Protein AF-A0A9W8ZRG4-F1 (afdb_monomer_lite)

Secondary structure (DSSP, 8-state):
--GGGGS-HHHHHHHHHHTS-SS-SS----TTSTTGGGGTS-HHHHHHHHT-GGGGSEE-----S---HHHHHHHHHHHHHHHHHHTTS--EE-

Foldseek 3Di:
DDPVVVDDLVVLLVVLLVQADPPDPADEPDCVHPPNVLLVPDPSSVVSSLQNLSRLQGYEDDDDPDDDPVRVVVSVVSVVSSVVSNPPHHHHYD

Radius of gyration: 14.31 Å; chains: 1; bounding box: 40×24×38 Å

Sequence (94 aa):
MSPVRRLPSETLSEIFKWCLPNDLPYAVRNPSQAP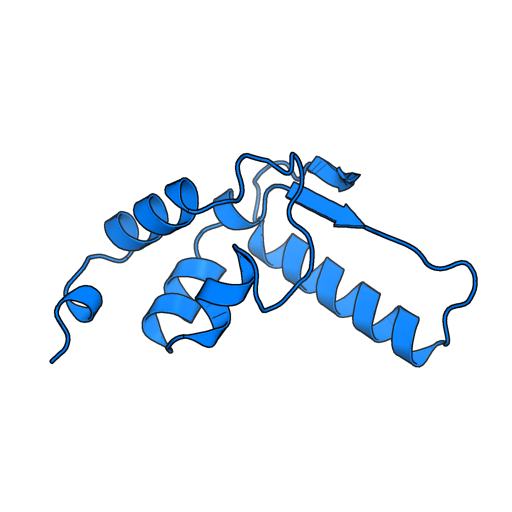LIFTTICRAWRRTAINTPGLWNSLHVYLPPHLSGATCSRRINGFTTWLKRSGSLPLSIS

Structure (mmCIF, N/CA/C/O backbone):
data_AF-A0A9W8ZRG4-F1
#
_entry.id   AF-A0A9W8ZRG4-F1
#
loop_
_atom_site.group_PDB
_atom_site.id
_atom_site.type_symbol
_atom_site.label_atom_id
_atom_site.label_alt_id
_atom_site.label_comp_id
_atom_site.label_asym_id
_atom_site.label_entity_id
_atom_site.label_seq_id
_atom_site.pdbx_PDB_ins_code
_atom_site.Cartn_x
_atom_site.Cartn_y
_atom_site.Cartn_z
_atom_site.occupancy
_atom_site.B_iso_or_equiv
_atom_site.auth_seq_id
_atom_site.auth_comp_id
_atom_site.auth_asym_id
_atom_site.auth_atom_id
_atom_site.pdbx_PDB_model_num
ATOM 1 N N . MET A 1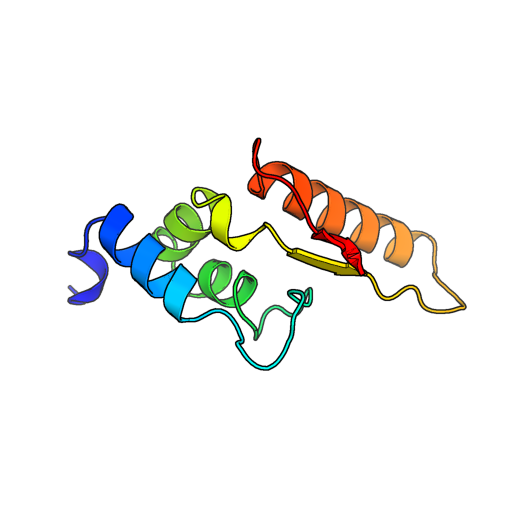 1 ? -25.429 -8.484 8.948 1.00 64.19 1 MET A N 1
ATOM 2 C CA . MET A 1 1 ? -24.285 -7.551 8.775 1.00 64.19 1 MET A CA 1
ATOM 3 C C . MET A 1 1 ? -23.033 -8.186 9.364 1.00 64.19 1 MET A C 1
ATOM 5 O O . MET A 1 1 ? -23.115 -8.665 10.484 1.00 64.19 1 MET A O 1
ATOM 9 N N . SER A 1 2 ? -21.908 -8.207 8.641 1.00 77.75 2 SER A N 1
ATOM 10 C CA . SER A 1 2 ? -20.643 -8.764 9.161 1.00 77.75 2 SER A CA 1
ATOM 11 C C . SER A 1 2 ? -20.068 -7.890 10.298 1.00 77.75 2 SER A C 1
ATOM 13 O O . SER A 1 2 ? -20.093 -6.663 10.148 1.00 77.75 2 SER A O 1
ATOM 15 N N . PRO A 1 3 ? -19.532 -8.477 11.392 1.00 81.19 3 PRO A N 1
ATOM 16 C CA . PRO A 1 3 ? -18.964 -7.744 12.532 1.00 81.19 3 PRO A CA 1
ATOM 17 C C . PRO A 1 3 ? -17.897 -6.716 12.148 1.00 81.19 3 PRO A C 1
ATOM 19 O O . PRO A 1 3 ? -17.875 -5.618 12.695 1.00 81.19 3 PRO A O 1
ATOM 22 N N . VAL A 1 4 ? -17.077 -7.018 11.136 1.00 82.38 4 VAL A N 1
ATOM 23 C CA . VAL A 1 4 ? -15.980 -6.140 10.698 1.00 82.38 4 VAL A CA 1
ATOM 24 C C . VAL A 1 4 ? -16.454 -4.775 10.192 1.00 82.38 4 VAL A C 1
ATOM 26 O O . VAL A 1 4 ? -15.705 -3.807 10.215 1.00 82.38 4 VAL A O 1
ATOM 29 N N . ARG A 1 5 ? -17.713 -4.669 9.745 1.00 80.75 5 ARG A N 1
ATOM 30 C CA . ARG A 1 5 ? -18.291 -3.399 9.278 1.00 80.75 5 ARG A CA 1
ATOM 31 C C . ARG A 1 5 ? -18.722 -2.474 10.419 1.00 80.75 5 ARG A C 1
ATOM 33 O O . ARG A 1 5 ? -19.130 -1.356 10.135 1.00 80.75 5 ARG A O 1
ATOM 40 N N . ARG A 1 6 ? -18.680 -2.944 11.670 1.00 87.12 6 ARG A N 1
ATOM 41 C CA . ARG A 1 6 ? -18.996 -2.152 12.869 1.00 87.12 6 ARG A CA 1
ATOM 42 C C . ARG A 1 6 ? -17.754 -1.532 13.510 1.00 87.12 6 ARG A C 1
ATOM 44 O O . ARG A 1 6 ? -17.902 -0.718 14.413 1.00 87.12 6 ARG A O 1
ATOM 51 N N . LEU A 1 7 ? -16.557 -1.929 13.075 1.00 90.81 7 LEU A N 1
ATOM 52 C CA . LEU A 1 7 ? -15.315 -1.358 13.582 1.00 90.81 7 LEU A CA 1
ATOM 53 C C . LEU A 1 7 ? -15.174 0.099 13.113 1.00 90.81 7 LEU A C 1
ATOM 55 O O . LEU A 1 7 ? -15.405 0.365 11.927 1.00 90.81 7 LEU A O 1
ATOM 59 N N . PRO A 1 8 ? -14.760 1.022 13.999 1.00 94.25 8 PRO A N 1
ATOM 60 C CA . PRO A 1 8 ? -14.314 2.350 13.597 1.00 94.25 8 PRO A CA 1
ATOM 61 C C . PRO A 1 8 ? -13.171 2.274 12.577 1.00 94.25 8 PRO A C 1
ATOM 63 O O . PRO A 1 8 ? -12.391 1.313 12.563 1.00 94.25 8 PRO A O 1
ATOM 66 N N . SER A 1 9 ? -13.052 3.294 11.725 1.00 94.69 9 SER A N 1
ATOM 67 C CA . SER A 1 9 ? -11.986 3.373 10.718 1.00 94.69 9 SER A CA 1
ATOM 68 C C . SER A 1 9 ? -10.594 3.346 11.339 1.00 94.69 9 SER A C 1
ATOM 70 O O . SER A 1 9 ? -9.687 2.765 10.753 1.00 94.69 9 SER A O 1
ATOM 72 N N . GLU A 1 10 ? -10.451 3.938 12.518 1.00 95.69 10 GLU A N 1
ATOM 73 C CA . GLU A 1 10 ? -9.214 4.071 13.282 1.00 95.69 10 GLU A CA 1
ATOM 74 C C . GLU A 1 10 ? -8.773 2.707 13.818 1.00 95.69 10 GLU A C 1
ATOM 76 O O . GLU A 1 10 ? -7.631 2.300 13.649 1.00 95.69 10 GLU A O 1
ATOM 81 N N . THR A 1 11 ? -9.696 1.931 14.391 1.00 96.75 11 THR A N 1
ATOM 82 C CA . THR A 1 11 ? -9.385 0.571 14.849 1.00 96.75 11 THR A CA 1
ATOM 83 C C . THR A 1 11 ? -9.000 -0.326 13.676 1.00 96.75 11 THR A C 1
ATOM 85 O O . THR A 1 11 ? -8.042 -1.092 13.760 1.00 96.75 11 THR A O 1
ATOM 88 N N . LEU A 1 12 ? -9.724 -0.224 12.559 1.00 96.62 12 LEU A N 1
ATOM 89 C CA . LEU A 1 12 ? -9.414 -1.004 11.366 1.00 96.62 12 LEU A CA 1
ATOM 90 C C . LEU A 1 12 ? -8.061 -0.606 10.747 1.00 96.62 12 LEU A C 1
ATOM 92 O O . LEU A 1 12 ? -7.344 -1.476 10.257 1.00 96.62 12 LEU A O 1
ATOM 96 N N . SER A 1 13 ? -7.691 0.678 10.782 1.00 97.56 13 SER A N 1
ATOM 97 C CA . SER A 1 13 ? -6.397 1.143 10.277 1.00 97.56 13 SER A CA 1
ATOM 98 C C . SER A 1 13 ? -5.226 0.697 11.157 1.00 97.56 13 SER A C 1
ATOM 100 O O . SER A 1 13 ? -4.188 0.320 10.612 1.00 97.56 13 SER A O 1
ATOM 102 N N . GLU A 1 14 ? -5.389 0.658 12.486 1.00 97.81 14 GLU A N 1
ATOM 103 C CA . GLU A 1 14 ? -4.399 0.045 13.383 1.00 97.81 14 GLU A CA 1
ATOM 104 C C . GLU A 1 14 ? -4.213 -1.441 13.069 1.00 97.81 14 GLU A C 1
ATOM 106 O O . GLU A 1 14 ? -3.081 -1.890 12.905 1.00 97.81 14 GLU A O 1
ATOM 111 N N . ILE A 1 15 ? -5.304 -2.196 12.890 1.00 97.00 15 ILE A N 1
ATOM 112 C CA . ILE A 1 15 ? -5.224 -3.612 12.497 1.00 97.00 15 ILE A CA 1
ATOM 113 C C . ILE A 1 15 ? -4.431 -3.766 11.191 1.00 97.00 15 ILE A C 1
ATOM 115 O O . ILE A 1 15 ? -3.533 -4.598 11.115 1.00 97.00 15 ILE A O 1
ATOM 119 N N . PHE A 1 16 ? -4.704 -2.943 10.173 1.00 97.44 16 PHE A N 1
ATOM 120 C CA . PHE A 1 16 ? -3.964 -3.000 8.907 1.00 97.44 16 PHE A CA 1
ATOM 121 C C . PHE A 1 16 ? -2.465 -2.748 9.077 1.00 97.44 16 PHE A C 1
ATOM 123 O O . PHE A 1 16 ? -1.675 -3.402 8.398 1.00 97.44 16 PHE A O 1
ATOM 130 N N . LYS A 1 17 ? -2.073 -1.835 9.975 1.00 96.31 17 LYS A N 1
ATOM 131 C CA . LYS A 1 17 ? -0.661 -1.558 10.272 1.00 96.31 17 LYS A CA 1
ATOM 132 C C . LYS A 1 17 ? 0.029 -2.761 10.915 1.00 96.31 17 LYS A C 1
ATOM 134 O O . LYS A 1 17 ? 1.142 -3.091 10.522 1.00 96.31 17 LYS A O 1
ATOM 139 N N . TRP A 1 18 ? -0.651 -3.461 11.822 1.00 95.88 18 TRP A N 1
ATOM 140 C CA . TRP A 1 18 ? -0.148 -4.703 12.424 1.00 95.88 18 TRP A CA 1
ATOM 141 C C . TRP A 1 18 ? -0.084 -5.887 11.454 1.00 95.88 18 TRP A C 1
ATOM 143 O O . TRP A 1 18 ? 0.631 -6.852 11.704 1.00 95.88 18 TRP A O 1
ATOM 153 N N . CYS A 1 19 ? -0.820 -5.824 10.346 1.00 95.31 19 CYS A N 1
ATOM 154 C CA . CYS A 1 19 ? -0.824 -6.847 9.303 1.00 95.31 19 CYS A CA 1
ATOM 155 C C . CYS A 1 19 ? 0.142 -6.550 8.141 1.00 95.31 19 CYS A C 1
ATOM 157 O O . CYS A 1 19 ? 0.057 -7.213 7.103 1.00 95.31 19 CYS A O 1
ATOM 159 N N . LEU A 1 20 ? 1.026 -5.553 8.265 1.00 94.19 20 LEU A N 1
ATOM 160 C CA . LEU A 1 20 ? 2.103 -5.355 7.294 1.00 94.19 20 LEU A CA 1
ATOM 161 C C . LEU A 1 20 ? 3.108 -6.526 7.364 1.00 94.19 20 LEU A C 1
ATOM 163 O O . LEU A 1 20 ? 3.293 -7.101 8.438 1.00 94.19 20 LEU A O 1
ATOM 167 N N . PRO A 1 21 ? 3.747 -6.913 6.243 1.00 88.81 21 PRO A N 1
ATOM 168 C CA . PRO A 1 21 ? 4.760 -7.968 6.252 1.00 88.81 21 PRO A CA 1
ATOM 169 C C . PRO A 1 21 ? 5.939 -7.573 7.150 1.00 88.81 21 PRO A C 1
ATOM 171 O O . PRO A 1 21 ? 6.516 -6.505 6.966 1.00 88.81 21 PRO A O 1
ATOM 174 N N . ASN A 1 22 ? 6.294 -8.427 8.112 1.00 85.56 22 ASN A N 1
ATOM 175 C CA . ASN A 1 22 ? 7.427 -8.192 9.021 1.00 85.56 22 ASN A CA 1
ATOM 176 C C . ASN A 1 22 ? 8.752 -8.738 8.464 1.00 85.56 22 ASN A C 1
ATOM 178 O O . ASN A 1 22 ? 9.826 -8.367 8.925 1.00 85.56 22 ASN A O 1
ATOM 182 N N . ASP A 1 23 ? 8.673 -9.641 7.490 1.00 87.69 23 ASP A N 1
ATOM 183 C CA . ASP A 1 23 ? 9.793 -10.296 6.813 1.00 87.69 23 ASP A CA 1
ATOM 184 C C . ASP A 1 23 ? 10.388 -9.448 5.678 1.00 87.69 23 ASP A C 1
ATOM 186 O O . ASP A 1 23 ? 11.511 -9.697 5.241 1.00 87.69 23 ASP A O 1
ATOM 190 N N . LEU A 1 24 ? 9.656 -8.430 5.215 1.00 83.12 24 LEU A N 1
ATOM 191 C CA . LEU A 1 24 ? 10.072 -7.543 4.134 1.00 83.12 24 LEU A CA 1
ATOM 192 C C . LEU A 1 24 ? 10.189 -6.099 4.643 1.00 83.12 24 LEU A C 1
ATOM 194 O O . LEU A 1 24 ? 9.179 -5.513 5.029 1.00 83.12 24 LEU A O 1
ATOM 198 N N . PRO A 1 25 ? 11.379 -5.469 4.580 1.00 86.69 25 PRO A N 1
ATOM 199 C CA . PRO A 1 25 ? 11.559 -4.097 5.064 1.00 86.69 25 PRO A CA 1
ATOM 200 C C . PRO A 1 25 ? 10.820 -3.046 4.218 1.00 86.69 25 PRO A C 1
ATOM 202 O O . PRO A 1 25 ? 10.612 -1.920 4.666 1.00 86.69 25 PRO A O 1
ATOM 205 N N . TYR A 1 26 ? 10.408 -3.402 2.997 1.00 93.75 26 TYR A N 1
ATOM 206 C CA . TYR A 1 26 ? 9.700 -2.520 2.074 1.00 93.75 26 TYR A CA 1
ATOM 207 C C . TYR A 1 26 ? 8.499 -3.233 1.466 1.00 93.75 26 TYR A C 1
ATOM 209 O O . TYR A 1 26 ? 8.593 -4.387 1.042 1.00 93.75 26 TYR A O 1
ATOM 217 N N . ALA A 1 27 ? 7.375 -2.526 1.353 1.00 93.62 27 ALA A N 1
ATOM 218 C CA . ALA A 1 27 ? 6.196 -3.077 0.707 1.00 93.62 27 ALA A CA 1
ATOM 219 C C . ALA A 1 27 ? 6.440 -3.314 -0.790 1.00 93.62 27 ALA A C 1
ATOM 221 O O . ALA A 1 27 ? 6.996 -2.474 -1.502 1.00 93.62 27 ALA A O 1
ATOM 222 N N . VAL A 1 28 ? 5.963 -4.448 -1.297 1.00 92.75 28 VAL A N 1
ATOM 223 C CA . VAL A 1 28 ? 6.006 -4.769 -2.725 1.00 92.75 28 VAL A CA 1
ATOM 224 C C . VAL A 1 28 ? 4.662 -4.420 -3.355 1.00 92.75 28 VAL A C 1
ATOM 226 O O . VAL A 1 28 ? 3.596 -4.620 -2.773 1.00 92.75 28 VAL A O 1
ATOM 229 N N . ARG A 1 29 ? 4.685 -3.923 -4.594 1.00 91.94 29 ARG A N 1
ATOM 230 C CA . ARG A 1 29 ? 3.474 -3.643 -5.380 1.00 91.94 29 ARG A CA 1
ATOM 231 C C . ARG A 1 29 ? 2.831 -4.940 -5.904 1.00 91.94 29 ARG A C 1
ATOM 233 O O . ARG A 1 29 ? 2.779 -5.172 -7.111 1.00 91.94 29 ARG A O 1
ATOM 240 N N . ASN A 1 30 ? 2.343 -5.771 -4.987 1.00 92.25 30 ASN A N 1
ATOM 241 C CA . ASN A 1 30 ? 1.638 -7.024 -5.231 1.00 92.25 30 ASN A CA 1
ATOM 242 C C . ASN A 1 30 ? 0.200 -6.936 -4.667 1.00 92.25 30 ASN A C 1
ATOM 244 O O . ASN A 1 30 ? 0.043 -6.738 -3.464 1.00 92.25 30 ASN A O 1
ATOM 248 N N . PRO A 1 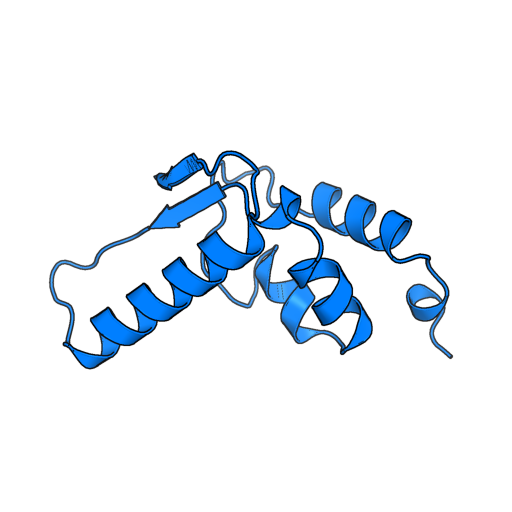31 ? -0.860 -7.087 -5.489 1.00 93.88 31 PRO A N 1
ATOM 249 C CA . PRO A 1 31 ? -2.252 -7.024 -5.025 1.00 93.88 31 PRO A CA 1
ATOM 250 C C . PRO A 1 31 ? -2.628 -8.050 -3.948 1.00 93.88 31 PRO A C 1
ATOM 252 O O . PRO A 1 31 ? -3.596 -7.831 -3.223 1.00 93.88 31 PRO A O 1
ATOM 255 N N . SER A 1 32 ? -1.878 -9.148 -3.845 1.00 94.69 32 SER A N 1
ATOM 256 C CA . SER A 1 32 ? -2.095 -10.213 -2.861 1.00 94.69 32 SER A CA 1
ATOM 257 C C . SER A 1 32 ? -1.346 -9.986 -1.544 1.00 94.69 32 SER A C 1
ATOM 259 O O . SER A 1 32 ? -1.413 -10.831 -0.659 1.00 94.69 32 SER A O 1
ATOM 261 N N . GLN A 1 33 ? -0.627 -8.869 -1.399 1.00 94.81 33 GLN A N 1
ATOM 262 C CA . GLN A 1 33 ? 0.123 -8.528 -0.191 1.00 94.81 33 GLN A CA 1
ATOM 263 C C . GLN A 1 33 ? -0.348 -7.194 0.394 1.00 94.81 33 GLN A C 1
ATOM 265 O O . GLN A 1 33 ? -0.881 -6.325 -0.305 1.00 94.81 33 GLN A O 1
ATOM 270 N N . ALA A 1 34 ? -0.169 -7.032 1.704 1.00 95.25 34 ALA A N 1
ATOM 271 C CA . ALA A 1 34 ? -0.380 -5.755 2.369 1.00 95.25 34 ALA A CA 1
ATOM 272 C C . ALA A 1 34 ? 0.656 -4.717 1.880 1.00 95.25 34 ALA A C 1
ATOM 274 O O . ALA A 1 34 ? 1.798 -5.079 1.598 1.00 95.25 34 ALA A O 1
ATOM 275 N N . PRO A 1 35 ? 0.260 -3.439 1.726 1.00 96.75 35 PRO A N 1
ATOM 276 C CA . PRO A 1 35 ? -1.053 -2.864 2.044 1.00 96.75 35 PRO A CA 1
ATOM 277 C C . PRO A 1 35 ? -2.118 -3.028 0.936 1.00 96.75 35 PRO A C 1
ATOM 279 O O . PRO A 1 35 ? -3.294 -2.731 1.158 1.00 96.75 35 PRO A O 1
ATOM 282 N N . LEU A 1 36 ? -1.749 -3.473 -0.272 1.00 97.19 36 LEU A N 1
ATOM 283 C CA . LEU A 1 36 ? -2.636 -3.452 -1.446 1.00 97.19 36 LEU A CA 1
ATOM 284 C C . LEU A 1 36 ? -3.845 -4.382 -1.321 1.00 97.19 36 LEU A C 1
ATOM 286 O O . LEU A 1 36 ? -4.930 -4.002 -1.771 1.00 97.19 36 LEU A O 1
ATOM 290 N N . ILE A 1 37 ? -3.701 -5.540 -0.677 1.00 97.62 37 ILE A N 1
ATOM 291 C CA . ILE A 1 37 ? -4.809 -6.483 -0.464 1.00 97.62 37 ILE A CA 1
ATOM 292 C C . ILE A 1 37 ? -5.979 -5.845 0.301 1.00 97.62 37 ILE A C 1
ATOM 294 O O . ILE A 1 37 ? -7.146 -6.091 -0.006 1.00 97.62 37 ILE A O 1
ATOM 298 N N . PHE A 1 38 ? -5.711 -4.910 1.218 1.00 97.38 38 PHE A N 1
ATOM 299 C CA . PHE A 1 38 ? -6.771 -4.198 1.939 1.00 97.38 38 PHE A CA 1
ATOM 300 C C . PHE A 1 38 ? -7.630 -3.326 1.011 1.00 97.38 38 PHE A C 1
ATOM 302 O O . PHE A 1 38 ? -8.788 -3.031 1.311 1.00 97.38 38 PHE A O 1
ATOM 309 N N . THR A 1 39 ? -7.110 -2.961 -0.165 1.00 97.38 39 THR A N 1
ATOM 310 C CA . THR A 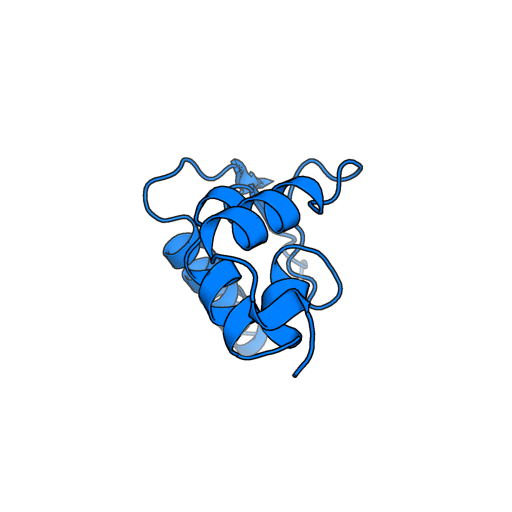1 39 ? -7.840 -2.175 -1.167 1.00 97.38 39 THR A CA 1
ATOM 311 C C . THR A 1 39 ? -8.772 -3.004 -2.055 1.00 97.38 39 THR A C 1
ATOM 313 O O . THR A 1 39 ? -9.583 -2.427 -2.789 1.00 97.38 39 THR A O 1
ATOM 316 N N . THR A 1 40 ? -8.714 -4.337 -2.000 1.00 96.50 40 THR A N 1
ATOM 317 C CA . THR A 1 40 ? -9.474 -5.219 -2.903 1.00 96.50 40 THR A CA 1
ATOM 318 C C . THR A 1 40 ? -10.663 -5.912 -2.232 1.00 96.50 40 THR A C 1
ATOM 320 O O . THR A 1 40 ? -11.600 -6.282 -2.930 1.00 96.50 40 THR A O 1
ATOM 323 N N . ILE A 1 41 ? -10.693 -5.997 -0.897 1.00 93.88 41 ILE A N 1
ATOM 324 C CA . ILE A 1 41 ? -11.680 -6.793 -0.142 1.00 93.88 41 ILE A CA 1
ATOM 325 C C . ILE A 1 41 ? -13.098 -6.200 -0.178 1.00 93.88 41 ILE A C 1
ATOM 327 O O . ILE A 1 41 ? -14.048 -6.853 -0.603 1.00 93.88 41 ILE A O 1
ATOM 331 N N . CYS A 1 42 ? -13.287 -4.959 0.283 1.00 93.31 42 CYS A N 1
ATOM 332 C CA . CYS A 1 42 ? -14.587 -4.283 0.221 1.00 93.31 42 CYS A CA 1
ATOM 333 C C . CYS A 1 42 ? -14.440 -2.755 0.189 1.00 93.31 42 CYS A C 1
ATOM 335 O O . CYS A 1 42 ? -13.360 -2.219 0.435 1.00 93.31 42 CYS A O 1
ATOM 337 N N . ARG A 1 43 ? -15.536 -2.029 -0.088 1.00 93.69 43 ARG A N 1
ATOM 338 C CA . ARG A 1 43 ? -15.524 -0.553 -0.180 1.00 93.69 43 ARG A CA 1
ATOM 339 C C . ARG A 1 43 ? -15.034 0.126 1.107 1.00 93.69 43 ARG A C 1
ATOM 341 O O . ARG A 1 43 ? -14.281 1.089 1.020 1.00 93.69 43 ARG A O 1
ATOM 348 N N . ALA A 1 44 ? -15.439 -0.380 2.275 1.00 94.06 44 ALA A N 1
ATOM 349 C CA . ALA A 1 44 ? -15.037 0.179 3.566 1.00 94.06 44 ALA A CA 1
ATOM 350 C C . ALA A 1 44 ? -13.530 0.004 3.808 1.00 94.06 44 ALA A C 1
ATOM 352 O O . ALA A 1 44 ? -12.835 0.984 4.048 1.00 94.06 44 ALA A O 1
ATOM 353 N N . TRP A 1 45 ? -13.014 -1.215 3.625 1.00 96.38 45 TRP A N 1
ATOM 354 C CA . TRP A 1 45 ? -11.586 -1.517 3.765 1.00 96.38 45 TRP A CA 1
ATOM 355 C C . TRP A 1 45 ? -10.733 -0.710 2.789 1.00 96.38 45 TRP A C 1
ATOM 357 O O . TRP A 1 45 ? -9.736 -0.118 3.187 1.00 96.38 45 TRP A O 1
ATOM 367 N N . ARG A 1 46 ? -11.179 -0.596 1.531 1.00 97.31 46 ARG A N 1
ATOM 368 C CA . ARG A 1 46 ? -10.517 0.241 0.530 1.00 97.31 46 ARG A CA 1
ATOM 369 C C . ARG A 1 46 ? -10.410 1.692 0.982 1.00 97.31 46 ARG A C 1
ATOM 371 O O . ARG A 1 46 ? -9.336 2.269 0.860 1.00 97.31 46 ARG A O 1
ATOM 378 N N . ARG A 1 47 ? -11.500 2.277 1.487 1.00 97.00 47 ARG A N 1
ATOM 379 C CA . ARG A 1 47 ? -11.504 3.663 1.971 1.00 97.00 47 ARG A CA 1
ATOM 380 C C . ARG A 1 47 ? -10.548 3.835 3.151 1.00 97.00 47 ARG A C 1
ATOM 382 O O . ARG A 1 47 ? -9.738 4.753 3.120 1.00 97.00 47 ARG A O 1
ATOM 389 N N . THR A 1 48 ? -10.601 2.940 4.136 1.00 97.62 48 THR A N 1
ATOM 390 C CA . THR A 1 48 ? -9.706 2.978 5.301 1.00 97.62 48 THR A CA 1
ATOM 391 C C . THR A 1 48 ? -8.242 2.846 4.889 1.00 97.62 48 THR A C 1
ATOM 393 O O . THR A 1 48 ? -7.430 3.682 5.268 1.00 97.62 48 THR A O 1
ATOM 396 N N . ALA A 1 49 ? -7.901 1.860 4.055 1.00 97.94 49 ALA A N 1
ATOM 397 C CA . ALA A 1 49 ? -6.528 1.629 3.620 1.00 97.94 49 ALA A CA 1
ATOM 398 C C . ALA A 1 49 ? -5.963 2.815 2.822 1.00 97.94 49 ALA A C 1
ATOM 400 O O . ALA A 1 49 ? -4.846 3.250 3.082 1.00 97.94 49 ALA A O 1
ATOM 401 N N . ILE A 1 50 ? -6.734 3.376 1.880 1.00 98.00 50 ILE A N 1
ATOM 402 C CA . ILE A 1 50 ? -6.314 4.551 1.095 1.00 98.00 50 ILE A CA 1
ATOM 403 C C . ILE A 1 50 ? -6.092 5.774 1.993 1.00 98.00 50 ILE A C 1
ATOM 405 O O . ILE A 1 50 ? -5.138 6.511 1.770 1.00 98.00 50 ILE A O 1
ATOM 409 N N . ASN A 1 51 ? -6.933 5.965 3.012 1.00 97.44 51 ASN A N 1
ATOM 410 C CA . ASN A 1 51 ? -6.868 7.108 3.926 1.00 97.44 51 ASN A CA 1
ATOM 411 C C . ASN A 1 51 ? -5.952 6.883 5.141 1.00 97.44 51 ASN A C 1
ATOM 413 O O . ASN A 1 51 ? -6.016 7.659 6.089 1.00 97.44 51 ASN A O 1
ATOM 417 N N . THR A 1 52 ? -5.119 5.837 5.142 1.00 98.06 52 THR A N 1
ATOM 418 C CA . THR A 1 52 ? -4.154 5.571 6.219 1.00 98.06 52 THR A CA 1
ATOM 419 C C . THR A 1 52 ? -2.731 5.725 5.679 1.00 98.06 52 THR A C 1
ATOM 421 O O . THR A 1 52 ? -2.156 4.739 5.215 1.00 98.06 52 THR A O 1
ATOM 424 N N . PRO A 1 53 ? -2.131 6.930 5.744 1.00 97.75 53 PRO A N 1
ATOM 425 C CA . PRO A 1 53 ? -0.817 7.195 5.160 1.00 97.75 53 PRO A CA 1
ATOM 426 C C . PRO A 1 53 ? 0.299 6.267 5.636 1.00 97.75 53 PRO A C 1
ATOM 428 O O . PRO A 1 53 ? 1.155 5.878 4.847 1.00 97.75 53 PRO A O 1
ATOM 431 N N . GLY A 1 54 ? 0.247 5.839 6.902 1.00 96.81 54 GLY A N 1
ATOM 432 C CA . GLY A 1 54 ? 1.236 4.930 7.489 1.00 96.81 54 GLY A CA 1
ATOM 433 C C . GLY A 1 54 ? 1.320 3.554 6.817 1.00 96.81 54 GLY A C 1
ATOM 434 O O . GLY A 1 54 ? 2.337 2.892 6.954 1.00 96.81 54 GLY A O 1
ATOM 435 N N . LEU A 1 55 ? 0.302 3.134 6.055 1.00 97.50 55 LEU A N 1
ATOM 436 C CA . LEU A 1 55 ? 0.358 1.893 5.271 1.00 97.50 55 LEU A CA 1
ATOM 437 C C . LEU A 1 55 ? 1.206 2.022 4.001 1.00 97.50 55 LEU A C 1
ATOM 439 O O . LEU A 1 55 ? 1.557 1.013 3.400 1.00 97.50 55 LEU A O 1
ATOM 443 N N . TRP A 1 56 ? 1.503 3.247 3.572 1.00 97.56 56 TRP A N 1
ATOM 444 C CA . TRP A 1 56 ? 2.148 3.553 2.296 1.00 97.56 56 TRP A CA 1
ATOM 445 C C . TRP A 1 56 ? 3.535 4.178 2.494 1.00 97.56 56 TRP A C 1
ATOM 447 O O . TRP A 1 56 ? 4.038 4.812 1.576 1.00 97.56 56 TRP A O 1
ATOM 457 N N . ASN A 1 57 ? 4.153 4.028 3.672 1.00 95.62 57 ASN A N 1
ATOM 458 C CA . ASN A 1 57 ? 5.421 4.678 4.034 1.00 95.62 57 ASN A CA 1
ATOM 459 C C . ASN A 1 57 ? 6.687 3.937 3.560 1.00 95.62 57 ASN A C 1
ATOM 461 O O . ASN A 1 57 ? 7.792 4.440 3.748 1.00 95.62 57 ASN A O 1
ATOM 465 N N . SER A 1 58 ? 6.552 2.775 2.920 1.00 95.69 58 SER A N 1
ATOM 466 C CA . SER A 1 58 ? 7.664 2.060 2.294 1.00 95.69 58 SER A CA 1
ATOM 467 C C . SER A 1 58 ? 7.258 1.508 0.931 1.00 95.69 58 SER A C 1
ATOM 469 O O . SER A 1 58 ? 6.089 1.183 0.713 1.00 95.69 58 SER A O 1
ATOM 471 N N . LEU A 1 59 ? 8.199 1.429 -0.011 1.00 95.75 59 LEU A N 1
ATOM 472 C CA . LEU A 1 59 ? 7.963 0.826 -1.321 1.00 95.75 59 LEU A CA 1
ATOM 473 C C . LEU A 1 59 ? 9.261 0.290 -1.929 1.00 95.75 59 LEU A C 1
ATOM 475 O O . LEU A 1 59 ? 10.229 1.027 -2.078 1.00 95.75 59 LEU A O 1
ATOM 479 N N . HIS A 1 60 ? 9.247 -0.970 -2.352 1.00 94.38 60 HIS A N 1
ATOM 480 C CA . HIS A 1 60 ? 10.307 -1.552 -3.168 1.00 94.38 60 HIS A CA 1
ATOM 481 C C . HIS A 1 60 ? 10.019 -1.349 -4.663 1.00 94.38 60 HIS A C 1
ATOM 483 O O . HIS A 1 60 ? 8.939 -1.714 -5.157 1.00 94.38 60 HIS A O 1
ATOM 489 N N . VAL A 1 61 ? 10.979 -0.792 -5.406 1.00 91.81 61 VAL A N 1
ATOM 490 C CA . VAL A 1 61 ? 10.839 -0.482 -6.834 1.00 91.81 61 VAL A CA 1
ATOM 491 C C . VAL A 1 61 ? 11.797 -1.327 -7.671 1.00 91.81 61 VAL A C 1
ATOM 493 O O . VAL A 1 61 ? 12.885 -0.911 -8.049 1.00 91.81 61 VAL A O 1
ATOM 496 N N . TYR A 1 62 ? 11.331 -2.504 -8.088 1.00 89.06 62 TYR A N 1
ATOM 497 C CA . TYR A 1 62 ? 12.059 -3.312 -9.068 1.00 89.06 62 TYR A CA 1
ATOM 498 C C . TYR A 1 62 ? 11.905 -2.762 -10.495 1.00 89.06 62 TYR A C 1
ATOM 500 O O . TYR A 1 62 ? 10.780 -2.685 -11.013 1.00 89.06 62 TYR A O 1
ATOM 508 N N . LEU A 1 63 ? 13.020 -2.452 -11.159 1.00 87.31 63 LEU A N 1
ATOM 509 C CA . LEU A 1 63 ? 13.087 -2.036 -12.563 1.00 87.31 63 LEU A CA 1
ATOM 510 C C . LEU A 1 63 ? 13.672 -3.174 -13.426 1.00 87.31 63 LEU A C 1
ATOM 512 O O . LEU A 1 63 ? 14.864 -3.454 -13.328 1.00 87.31 63 LEU A O 1
ATOM 516 N N . PRO A 1 64 ? 12.864 -3.843 -14.273 1.00 87.12 64 PRO A N 1
ATOM 517 C CA . PRO A 1 64 ? 13.377 -4.825 -15.222 1.00 87.12 64 PRO A CA 1
ATOM 518 C C . PRO A 1 64 ? 14.289 -4.161 -16.270 1.00 87.12 64 PRO A C 1
ATOM 520 O O . PRO A 1 64 ? 14.023 -3.017 -16.644 1.00 87.12 64 PRO A O 1
ATOM 523 N N . PRO A 1 65 ? 15.277 -4.887 -16.827 1.00 88.56 65 PRO A N 1
ATOM 524 C CA . PRO A 1 65 ? 16.217 -4.351 -17.821 1.00 88.56 65 PRO A CA 1
ATOM 525 C C . PRO A 1 65 ? 15.540 -3.889 -19.120 1.00 88.56 65 PRO A C 1
ATOM 527 O O . PRO A 1 65 ? 16.041 -2.999 -19.802 1.00 88.56 65 PRO A O 1
ATOM 530 N N . HIS A 1 66 ? 14.375 -4.453 -19.450 1.00 91.31 66 HIS A N 1
ATOM 531 C CA . HIS A 1 66 ? 13.586 -4.059 -20.613 1.00 91.31 66 HIS A CA 1
ATOM 532 C C . HIS A 1 66 ? 12.145 -3.751 -20.203 1.00 91.31 66 HIS A C 1
ATOM 534 O O . HIS A 1 66 ? 11.428 -4.601 -19.670 1.00 91.31 66 HIS A O 1
ATOM 540 N N . LEU A 1 67 ? 11.709 -2.520 -20.470 1.00 89.62 67 LEU A N 1
ATOM 541 C CA . LEU A 1 67 ? 10.355 -2.048 -20.210 1.00 89.62 67 LEU A CA 1
ATOM 542 C C . LEU A 1 67 ? 9.753 -1.489 -21.495 1.00 89.62 67 LEU A C 1
ATOM 544 O O . LEU A 1 67 ? 10.269 -0.536 -22.069 1.00 89.62 67 LEU A O 1
ATOM 548 N N . SER A 1 68 ? 8.609 -2.032 -21.912 1.00 94.38 68 SER A N 1
ATOM 549 C CA . SER A 1 68 ? 7.792 -1.365 -22.925 1.00 94.38 68 SER A CA 1
ATOM 550 C C . SER A 1 68 ? 7.251 -0.039 -22.380 1.00 94.38 68 SER A C 1
ATOM 552 O O . SER A 1 68 ? 6.988 0.074 -21.177 1.00 94.38 68 SER A O 1
ATOM 554 N N . GLY A 1 69 ? 7.008 0.941 -23.259 1.00 94.25 69 GLY A N 1
ATOM 555 C CA . GLY A 1 69 ? 6.441 2.241 -22.869 1.00 94.25 69 GLY A CA 1
ATOM 556 C C . GLY A 1 69 ? 5.164 2.097 -22.032 1.00 94.25 69 GLY A C 1
ATOM 557 O O . GLY A 1 69 ? 5.067 2.655 -20.944 1.00 94.25 69 GLY A O 1
ATOM 558 N N . ALA A 1 70 ? 4.242 1.221 -22.449 1.00 93.62 70 ALA A N 1
ATOM 559 C CA . ALA A 1 70 ? 3.014 0.932 -21.703 1.00 93.62 70 ALA A CA 1
ATOM 560 C C . ALA A 1 70 ? 3.266 0.341 -20.300 1.00 93.62 70 ALA A C 1
ATOM 562 O O . ALA A 1 70 ? 2.529 0.618 -19.350 1.00 93.62 70 ALA A O 1
ATOM 563 N N . THR A 1 71 ? 4.301 -0.486 -20.130 1.00 91.88 71 THR A N 1
ATOM 564 C CA . THR A 1 71 ? 4.658 -1.034 -18.811 1.00 91.88 71 THR A CA 1
ATOM 565 C C . THR A 1 71 ? 5.319 0.024 -17.934 1.00 91.88 71 THR A C 1
ATOM 567 O O . THR A 1 71 ? 5.018 0.080 -16.740 1.00 91.88 71 THR A O 1
ATOM 570 N N . CYS A 1 72 ? 6.142 0.896 -18.519 1.00 93.75 72 CYS A N 1
ATOM 571 C CA . CYS A 1 72 ? 6.709 2.054 -17.837 1.00 93.75 72 CYS A CA 1
ATOM 572 C C . CYS A 1 72 ? 5.599 2.979 -17.310 1.00 93.75 72 CYS A C 1
ATOM 574 O O . CYS A 1 72 ? 5.519 3.212 -16.104 1.00 93.75 72 CYS A O 1
ATOM 576 N N . SER A 1 73 ? 4.647 3.384 -18.158 1.00 94.94 73 SER A N 1
ATOM 577 C CA . SER A 1 73 ? 3.526 4.249 -17.759 1.00 94.94 73 SER A CA 1
ATOM 578 C C . SER A 1 73 ? 2.666 3.640 -16.646 1.00 94.94 73 SER A C 1
ATOM 580 O O . SER A 1 73 ? 2.309 4.330 -15.691 1.00 94.94 73 SER A O 1
ATOM 582 N N . ARG A 1 74 ? 2.369 2.331 -16.704 1.00 92.50 74 ARG A N 1
ATOM 583 C CA . ARG A 1 74 ? 1.634 1.634 -15.627 1.00 92.50 74 ARG A CA 1
ATOM 584 C C . ARG A 1 74 ? 2.399 1.639 -14.302 1.00 92.50 74 ARG A C 1
ATOM 586 O O . ARG A 1 74 ? 1.786 1.794 -13.246 1.00 92.50 74 ARG A O 1
ATOM 593 N N . ARG A 1 75 ? 3.724 1.459 -14.345 1.00 92.81 75 ARG A N 1
ATOM 594 C CA . ARG A 1 75 ? 4.589 1.496 -13.156 1.00 92.81 75 ARG A CA 1
ATOM 595 C C . ARG A 1 75 ? 4.651 2.898 -12.558 1.00 92.81 75 ARG A C 1
ATOM 597 O O . ARG A 1 75 ? 4.452 3.019 -11.353 1.00 92.81 75 ARG A O 1
ATOM 604 N N . ILE A 1 76 ? 4.821 3.923 -13.395 1.00 94.50 76 ILE A N 1
ATOM 605 C CA . ILE A 1 76 ? 4.792 5.331 -12.981 1.00 94.50 76 ILE A CA 1
ATOM 606 C C . ILE A 1 76 ? 3.459 5.649 -12.303 1.00 94.50 76 ILE A C 1
ATOM 608 O O . ILE A 1 76 ? 3.459 6.122 -11.176 1.00 94.50 76 ILE A O 1
ATOM 612 N N . ASN A 1 77 ? 2.322 5.299 -12.912 1.00 95.88 77 ASN A N 1
ATOM 613 C CA . ASN A 1 77 ? 1.013 5.568 -12.309 1.00 95.88 77 ASN A CA 1
ATOM 614 C C . ASN A 1 77 ? 0.831 4.865 -10.949 1.00 95.88 77 ASN A C 1
ATOM 616 O O . ASN A 1 77 ? 0.305 5.447 -9.998 1.00 95.88 77 ASN A O 1
ATOM 620 N N . GLY A 1 78 ? 1.299 3.618 -10.832 1.00 94.56 78 GLY A N 1
ATOM 621 C CA . GLY A 1 78 ? 1.293 2.887 -9.565 1.00 94.56 78 GLY A CA 1
ATOM 622 C C . GLY A 1 78 ? 2.138 3.572 -8.488 1.00 94.56 78 GLY A C 1
ATOM 623 O O . GLY A 1 78 ? 1.674 3.728 -7.361 1.00 94.56 78 GLY A O 1
ATOM 624 N N . PHE A 1 79 ? 3.337 4.028 -8.851 1.00 95.00 79 PHE A N 1
ATOM 625 C CA . PHE A 1 79 ? 4.235 4.766 -7.964 1.00 95.00 79 PHE A CA 1
ATOM 626 C C . PHE A 1 79 ? 3.647 6.123 -7.548 1.00 95.00 79 PHE A C 1
ATOM 628 O O . PHE A 1 79 ? 3.563 6.423 -6.362 1.00 95.00 79 PHE A O 1
ATOM 635 N N . THR A 1 80 ? 3.128 6.907 -8.496 1.00 96.19 80 THR A N 1
ATOM 636 C CA . THR A 1 80 ? 2.439 8.177 -8.219 1.00 96.19 80 THR A CA 1
ATOM 637 C C . THR A 1 80 ? 1.230 7.979 -7.308 1.00 96.19 80 THR A C 1
ATOM 639 O O . THR A 1 80 ? 0.984 8.785 -6.414 1.00 96.19 80 THR A O 1
ATOM 642 N N . THR A 1 81 ? 0.468 6.902 -7.504 1.00 96.81 81 THR A N 1
ATOM 643 C CA . THR A 1 81 ? -0.658 6.564 -6.625 1.00 96.81 81 THR A CA 1
ATOM 644 C C . THR A 1 81 ? -0.182 6.232 -5.213 1.00 96.81 81 THR A C 1
ATOM 646 O O . THR A 1 81 ? -0.828 6.637 -4.252 1.00 96.81 81 THR A O 1
ATOM 649 N N . TRP A 1 82 ? 0.940 5.523 -5.078 1.00 97.12 82 TRP A N 1
ATOM 650 C CA . TRP A 1 82 ? 1.544 5.211 -3.784 1.00 97.12 82 TRP A CA 1
ATOM 651 C C . TRP A 1 82 ? 1.972 6.479 -3.038 1.00 97.12 82 TRP A C 1
ATOM 653 O O . TRP A 1 82 ? 1.544 6.687 -1.906 1.00 97.12 82 TRP A O 1
ATOM 663 N N . LEU A 1 83 ? 2.705 7.372 -3.713 1.00 95.69 83 LEU A N 1
ATOM 664 C CA . LEU A 1 83 ? 3.128 8.673 -3.177 1.00 95.69 83 LEU A CA 1
ATOM 665 C C . LEU A 1 83 ? 1.949 9.528 -2.703 1.00 95.69 83 LEU A C 1
ATOM 667 O O . LEU A 1 83 ? 1.984 10.124 -1.635 1.00 95.69 83 LEU A O 1
ATOM 671 N N . LYS A 1 84 ? 0.860 9.575 -3.477 1.00 97.19 84 LYS A N 1
ATOM 672 C CA . LYS A 1 84 ? -0.341 10.316 -3.064 1.00 97.19 84 LYS A CA 1
ATOM 673 C C . LYS A 1 84 ? -0.942 9.768 -1.770 1.00 97.19 84 LYS A C 1
ATOM 675 O O . LYS A 1 84 ? -1.511 10.530 -0.997 1.00 97.19 84 LYS A O 1
ATOM 680 N N . ARG A 1 85 ? -0.843 8.457 -1.544 1.00 97.50 85 ARG A N 1
ATOM 681 C CA . ARG A 1 85 ? -1.402 7.799 -0.358 1.00 97.50 85 ARG A CA 1
ATOM 682 C C . ARG A 1 85 ? -0.498 7.913 0.864 1.00 97.50 85 ARG A C 1
ATOM 684 O O . ARG A 1 85 ? -1.035 7.966 1.962 1.00 97.50 85 ARG A O 1
ATOM 691 N N . SER A 1 86 ? 0.824 8.007 0.698 1.00 96.81 86 SER A N 1
ATOM 692 C CA . SER A 1 86 ? 1.752 8.254 1.816 1.00 96.81 86 SER A CA 1
ATOM 693 C C . SER A 1 86 ? 1.571 9.637 2.449 1.00 96.81 86 SER A C 1
ATOM 695 O O . SER A 1 86 ? 2.048 9.875 3.558 1.00 96.81 86 SER A O 1
ATOM 697 N N . GLY A 1 87 ? 0.845 10.543 1.785 1.00 95.69 87 GLY A N 1
ATOM 698 C CA . GLY A 1 87 ? 0.539 11.868 2.311 1.00 95.69 87 GLY A CA 1
ATOM 699 C C . GLY A 1 87 ? 1.818 12.647 2.609 1.00 95.69 87 GLY A C 1
ATOM 700 O O . GLY A 1 87 ? 2.724 12.696 1.782 1.00 95.69 87 GLY A O 1
ATOM 701 N N . SER A 1 88 ? 1.893 13.245 3.797 1.00 95.50 88 SER A N 1
ATOM 702 C CA . SER A 1 88 ? 3.064 13.991 4.272 1.00 95.50 88 SER A CA 1
ATOM 703 C C . SER A 1 88 ? 4.067 13.145 5.065 1.00 95.50 88 SER A C 1
ATOM 705 O O . SER A 1 88 ? 5.007 13.702 5.628 1.00 95.50 88 SER A O 1
ATOM 707 N N . LEU A 1 89 ? 3.859 11.827 5.181 1.00 94.94 89 LEU A N 1
ATOM 708 C CA . LEU A 1 89 ? 4.788 10.959 5.905 1.00 94.94 89 LEU A CA 1
ATOM 709 C C . LEU A 1 89 ? 6.033 10.664 5.057 1.00 94.94 89 LEU A C 1
ATOM 711 O O . LEU A 1 89 ? 5.925 10.569 3.830 1.00 94.94 89 LEU A O 1
ATOM 715 N N . PRO A 1 90 ? 7.209 10.484 5.688 1.00 94.75 90 PRO A N 1
ATOM 716 C CA . PRO A 1 90 ? 8.407 10.071 4.972 1.00 94.75 90 PRO A CA 1
ATOM 717 C C . PRO A 1 90 ? 8.180 8.718 4.285 1.00 94.75 90 PRO A C 1
ATOM 719 O O . PRO A 1 90 ? 7.615 7.798 4.878 1.00 94.75 90 PRO A O 1
ATOM 722 N N . LEU A 1 91 ? 8.629 8.613 3.032 1.00 94.44 91 LEU A N 1
ATOM 723 C CA . LEU A 1 91 ? 8.587 7.388 2.238 1.00 94.44 91 LEU A CA 1
ATOM 724 C C . LEU A 1 91 ? 9.995 6.795 2.135 1.00 94.44 91 LEU A C 1
ATOM 726 O O . LEU A 1 91 ? 10.905 7.439 1.615 1.00 94.44 91 LEU A O 1
ATOM 730 N N . SER A 1 92 ? 10.160 5.552 2.577 1.00 94.69 92 SER A N 1
ATOM 731 C CA . SER A 1 92 ? 11.387 4.778 2.390 1.00 94.69 92 SER A CA 1
ATOM 732 C C . SER A 1 92 ? 11.314 3.970 1.091 1.00 94.69 92 SER A C 1
ATOM 734 O O . SER A 1 92 ? 10.355 3.231 0.866 1.00 94.69 92 SER A O 1
ATOM 736 N N . ILE A 1 93 ? 12.330 4.087 0.235 1.00 94.25 93 ILE A N 1
ATOM 737 C CA . ILE A 1 93 ? 12.388 3.407 -1.068 1.00 94.25 93 ILE A CA 1
ATOM 738 C C . ILE A 1 93 ? 13.621 2.500 -1.117 1.00 94.25 93 ILE A C 1
ATOM 740 O O . ILE A 1 93 ? 14.681 2.896 -0.630 1.00 94.25 93 ILE A O 1
ATOM 744 N N . SER A 1 94 ? 13.469 1.308 -1.704 1.00 92.56 94 SER A N 1
ATOM 745 C CA . SER A 1 94 ? 14.568 0.405 -2.093 1.00 92.56 94 SER A CA 1
ATOM 746 C C . SER A 1 94 ? 14.488 -0.015 -3.550 1.00 92.56 94 SER A C 1
ATOM 748 O O . SER A 1 94 ? 13.372 0.042 -4.126 1.00 92.56 94 SER A O 1
#

Organism: NCBI:txid40482

pLDDT: mean 93.45, std 5.18, range [64.19, 98.06]

=== Feature glossary ===
The record interleaves many kinds of information about one protein. Here is each kind framed as the question it answers.

Q: Are the domains correctly placed relative to each other?
A: Predicted aligned error is AlphaFold's pairwise confidence. Unlike pLDDT (per-residue), PAE is per-residue-pair and captures whether two parts of the structure are correctly placed relative to each other. Units are ångströms of expected positional error.

Q: Which residues are in helices, strands, or loops?
A: Eight-state secondary structure (DSSP): H is the canonical α-helix, G the tighter 3₁₀-helix, I the wider π-helix; E/B are β-structure, T and S are turns and bends, and '-' is everything else. DSSP derives these from the pattern of main-chain N–H···O=C hydrogen bonds, not from the sequence.

Q: What if only a Cα trace is available?
A: P-SEA three-state annotation labels each residue as helix, strand, or coil based purely on the geometry of the Cα trace. It serves as a fallback when the full backbone (and thus DSSP) is unavailable.

Q: What are the backbone torsion angles?
A: φ (phi) and ψ (psi) are the two rotatable backbone dihedrals per residue: φ is the C(i-1)–N–Cα–C torsion, ψ is the N–Cα–C–N(i+1) torsion, both in degrees on (−180°, 180°]. α-helical residues cluster near (−60°, −45°); β-strand residues near (−120°, +130°). A Ramachandran plot is simply a scatter of (φ, ψ) for every residue.

Q: What known structures does this most resemble?
A: Structural nearest neighbors (via Foldseek easy-search vs the PDB). Reported per hit: target PDB id, E-value, and alignment TM-score. A TM-score above ~0.5 is the conventional threshold for 'same fold'.

Q: What family and function is it annotated with?
A: Database cross-references. InterPro integrates a dozen domain/family signature databases into unified entries 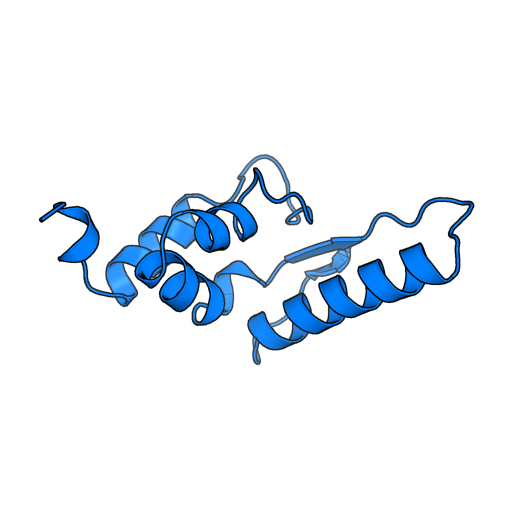with residue-range hits. GO terms attach function/process/location labels with evidence codes. CATH codes position the fold in a four-level structural taxon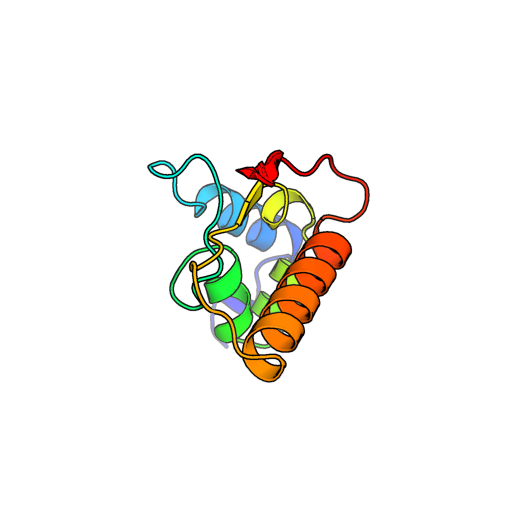omy. Organism is the NCBI-taxonomy species name.

Q: Which residues are buried vs exposed?
A: Solvent accessibility: the surface area of each residue that a 1.4 Å water probe can touch, in Å². When only backbone atoms are present the absolute values are lower than full-atom SASA (side chains contribute most of the area) and are flagged as backbone-only.

Q: What do the diagnostic plots show?
A: Three diagnostic plots accompany the record. The Cα contact map visualizes the tertiary structure as a 2D adjacency matrix (8 Å cutoff, sequence-local contacts suppressed). The Ramachandran plot shows the distribution of backbone (φ, ψ) torsions, with points in the α and β basins reflecting secondary structure content. The PAE plot shows AlphaFold's inter-residue confidence as a color matrix.

Q: What is the amino-acid chain?
A: The amino-acid sequence is the protein's primary structure: the linear order of residues from the N-terminus to the C-terminus, written in one-letter code. Everything else here — the 3D coordinates, the secondary structure, the domain annotations — is ultimately a consequence of this string.

Q: What do the rendered images show?
A: The six renders are orthographic views along the three Cartesian axes in both directions. Representation (cartoon, sticks, or surface) and color scheme (sequence-rainbow or by-chain) vary across proteins so the training set covers all the common visualization conventions.

Q: Where is each backbone atom in 3D?
A: The mmCIF table is the protein's shape written out atom by atom. For each backbone N, Cα, C, and carbonyl O, it records an (x, y, z) coordinate triple in Å plus the residue type, chain letter, and residue number.

Q: How mobile is each atom in the crystal?
A: For experimental (PDB) structures, the B-factor (temperature factor) quantifies the positional spread of each atom in the crystal — a combination of thermal vibration and static disorder — in units of Å². High B-factors mark flexible loops or poorly resolved regions; low B-factors mark the rigid, well-ordered core.

Q: How big and how compact is the whole molecule?
A: Three whole-structure scalars: the radius of gyration (RMS distance of Cα from centroid, in Å), the count of Cα–Cα contacts (pairs closer than 8 Å and separated by more than four residues in sequence — i.e. tertiary, not local, contacts), and the bounding-box dimensions. Together they distinguish compact globular folds from extended fibres or disordered chains.

Q: What does the local fold look like, residue by residue?
A: A 3Di character summarizes, for each residue, the relative orientation of the Cα frame of its nearest spatial neighbor. Because it encodes fold topology rather than chemistry, 3Di alignments detect remote structural similarity that sequence alignment misses.

Q: How confident is the AlphaFold model at each residue?
A: For AlphaFold models, the B-factor field carries pLDDT — the model's own estimate of local accuracy on a 0–100 scale. Regions with pLDDT<50 should be treated as essentially unmodeled; they often correspond to intrinsically disordered segments.